Protein AF-A0A640QLU3-F1 (afdb_monomer)

Nearest PDB structures (foldseek):
  5j0j-assembly1_A  TM=8.028E-01  e=2.874E+00  synthetic construct
  8szz-assembly1_y  TM=8.522E-01  e=9.698E+00  synthetic construct

Solvent-accessible surface area (backbone atoms only — not comparable to full-atom values): 3509 Å² total; per-residue (Å²): 145,80,73,64,75,64,57,53,55,55,50,52,53,53,50,48,54,50,47,36,51,49,38,50,48,50,25,52,52,29,39,54,51,12,61,76,66,70,32,69,68,39,40,50,51,19,54,52,41,46,52,52,27,52,49,56,48,50,54,53,51,65,76,72,107

Foldseek 3Di:
DDDVVVVVVVVLLVVLVVLLVVLLVQLVVLVVVCVVVVPPVSPVVSVVSVVVSVVSVVVSVVVVD

Secondary structure (DSSP, 8-state):
--SHHHHHHHHHHHHHHHHHHHHHHHHHHHHHHHHHTT-HHHHHHHHHHHHHHHHHHHHHHHHH-

Radius of gyration: 15.88 Å; Cα contacts (8 Å, |Δi|>4): 39; chains: 1; bounding box: 32×14×51 Å

Structure (mmCIF, N/CA/C/O backbone):
data_AF-A0A640QLU3-F1
#
_entry.id   AF-A0A640QLU3-F1
#
loop_
_atom_site.group_PDB
_atom_site.id
_atom_site.type_symbol
_atom_site.label_atom_id
_atom_site.label_alt_id
_atom_site.label_comp_id
_atom_site.label_asym_id
_atom_site.label_entity_id
_atom_site.label_seq_id
_atom_site.pdbx_PDB_ins_code
_atom_site.Cartn_x
_atom_site.Cartn_y
_atom_site.Cartn_z
_atom_site.occupancy
_atom_site.B_iso_or_equiv
_atom_site.auth_seq_id
_atom_site.auth_comp_id
_atom_site.auth_asym_id
_atom_site.auth_atom_id
_atom_site.pdbx_PDB_model_num
ATOM 1 N N . MET A 1 1 ? -16.281 -8.753 34.387 1.00 44.97 1 MET A N 1
ATOM 2 C CA . MET A 1 1 ? -16.101 -9.242 32.990 1.00 44.97 1 MET A CA 1
ATOM 3 C C . MET A 1 1 ? -15.815 -8.068 32.041 1.00 44.97 1 MET A C 1
ATOM 5 O O . MET A 1 1 ? -16.209 -8.046 30.882 1.00 44.97 1 MET A O 1
ATOM 9 N N . GLU A 1 2 ? -15.078 -7.108 32.593 1.00 51.19 2 GLU A N 1
ATOM 10 C CA . GLU A 1 2 ? -14.568 -5.829 32.093 1.00 51.19 2 GLU A CA 1
ATOM 11 C C . GLU A 1 2 ? -13.051 -6.021 31.870 1.00 51.19 2 GLU A C 1
ATOM 13 O O . GLU A 1 2 ? -12.554 -7.023 32.388 1.00 51.19 2 GLU A O 1
ATOM 18 N N . PRO A 1 3 ? -12.218 -5.161 31.249 1.00 53.38 3 PRO A N 1
ATOM 19 C CA . PRO A 1 3 ? -12.350 -4.026 30.328 1.00 53.38 3 PRO A CA 1
ATOM 20 C C . PRO A 1 3 ? -11.566 -4.248 28.993 1.00 53.38 3 PRO A C 1
ATOM 22 O O . 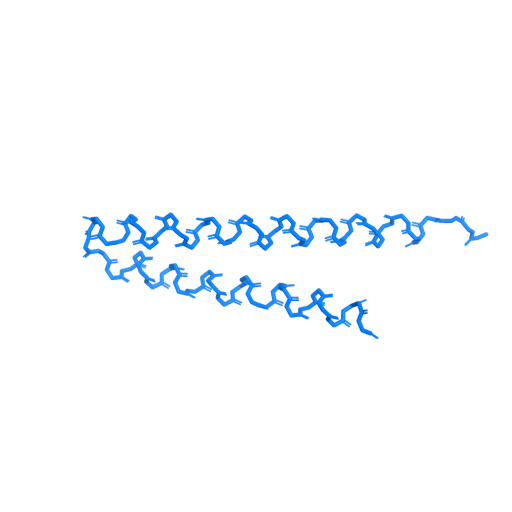PRO A 1 3 ? -11.375 -3.319 28.206 1.00 53.38 3 PRO A O 1
ATOM 25 N N . THR A 1 4 ? -11.122 -5.481 28.712 1.00 55.59 4 THR A N 1
ATOM 26 C CA . THR A 1 4 ? -10.148 -5.840 27.653 1.00 55.59 4 THR A CA 1
ATOM 27 C C . THR A 1 4 ? -10.665 -5.674 26.218 1.00 55.59 4 THR A C 1
ATOM 29 O O . THR A 1 4 ? -9.927 -5.290 25.316 1.00 55.59 4 THR A O 1
ATOM 32 N N . ARG A 1 5 ? -11.972 -5.853 25.988 1.00 54.97 5 ARG A N 1
ATOM 33 C CA . ARG A 1 5 ? -12.565 -5.772 24.638 1.00 54.97 5 ARG A CA 1
ATOM 34 C C . ARG A 1 5 ? -12.451 -4.370 24.013 1.00 54.97 5 ARG A C 1
ATOM 36 O O . ARG A 1 5 ? -12.413 -4.241 22.795 1.00 54.97 5 ARG A O 1
ATOM 43 N N . LYS A 1 6 ? -12.373 -3.309 24.829 1.00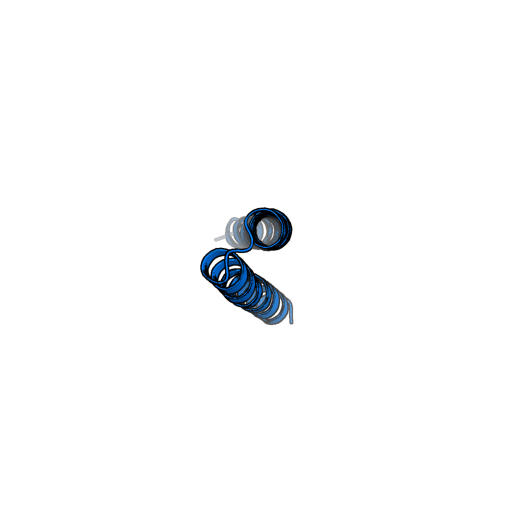 53.56 6 LYS A N 1
ATOM 44 C CA . LYS A 1 6 ? -12.218 -1.924 24.340 1.00 53.56 6 LYS A CA 1
ATOM 45 C C . LYS A 1 6 ? -10.776 -1.593 23.933 1.00 53.56 6 LYS A C 1
ATOM 47 O O . LYS A 1 6 ? -10.585 -0.771 23.038 1.00 53.56 6 LYS A O 1
ATOM 52 N N . SER A 1 7 ? -9.769 -2.209 24.560 1.00 56.84 7 SER A N 1
ATOM 53 C CA . SER A 1 7 ? -8.359 -1.992 24.200 1.00 56.84 7 SER A CA 1
ATOM 54 C C . SER A 1 7 ? -7.982 -2.670 22.884 1.00 56.84 7 SER A C 1
ATOM 56 O O . SER A 1 7 ? -7.225 -2.091 22.104 1.00 56.84 7 SER A O 1
ATOM 58 N N . ASP A 1 8 ? -8.562 -3.837 22.597 1.00 59.12 8 ASP A N 1
ATOM 59 C CA . ASP A 1 8 ? -8.279 -4.584 21.366 1.00 59.12 8 ASP A CA 1
ATOM 60 C C . ASP A 1 8 ? -8.834 -3.878 20.123 1.00 59.12 8 ASP A C 1
ATOM 62 O O . ASP A 1 8 ? -8.157 -3.797 19.101 1.00 59.12 8 ASP A O 1
ATOM 66 N N . LEU A 1 9 ? -10.011 -3.252 20.233 1.00 60.75 9 LEU A N 1
ATOM 67 C CA . LEU A 1 9 ? -10.605 -2.461 19.148 1.00 60.75 9 LEU A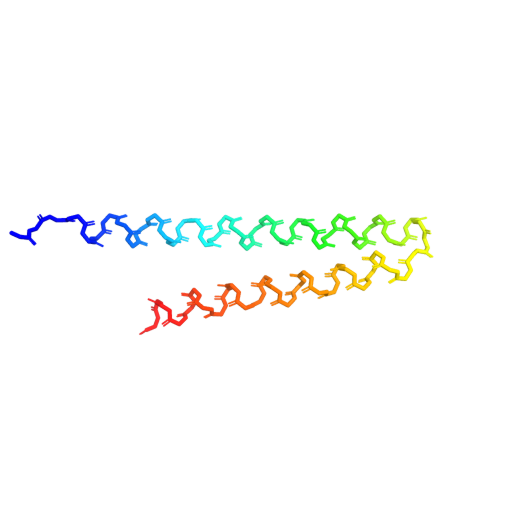 CA 1
ATOM 68 C C . LEU A 1 9 ? -9.775 -1.214 18.802 1.00 60.75 9 LEU A C 1
ATOM 70 O O . LEU A 1 9 ? -9.635 -0.868 17.630 1.00 60.75 9 LEU A O 1
ATOM 74 N N . LYS A 1 10 ? -9.166 -0.558 19.802 1.00 62.69 10 LYS A N 1
ATOM 75 C CA . LYS A 1 10 ? -8.238 0.561 19.557 1.00 62.69 10 LYS A CA 1
ATOM 76 C C . LYS A 1 1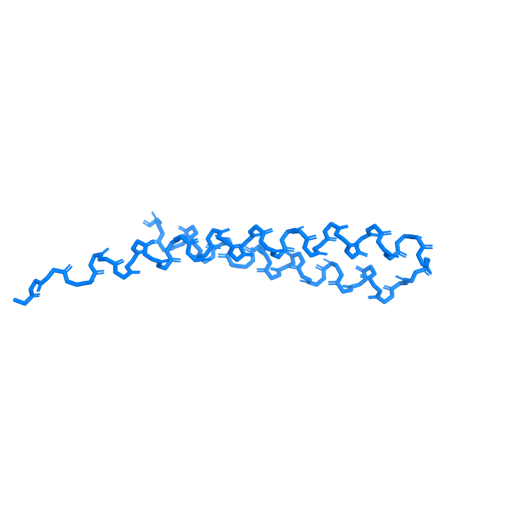0 ? -6.979 0.098 18.822 1.00 62.69 10 LYS A C 1
ATOM 78 O O . LYS A 1 10 ? -6.546 0.774 17.896 1.00 62.69 10 LYS A O 1
ATOM 83 N N . LYS A 1 11 ? -6.417 -1.054 19.205 1.00 65.12 11 LYS A N 1
ATOM 84 C CA . LYS A 1 11 ? -5.257 -1.654 18.526 1.00 65.12 11 LYS A CA 1
ATOM 85 C C . LYS A 1 11 ? -5.580 -2.058 17.092 1.00 65.12 11 LYS A C 1
ATOM 87 O O . LYS A 1 11 ? -4.809 -1.723 16.201 1.00 65.12 11 LYS A O 1
ATOM 92 N N . ALA A 1 12 ? -6.719 -2.712 16.870 1.00 67.50 12 ALA A N 1
ATOM 93 C CA . ALA A 1 12 ? -7.173 -3.103 15.538 1.00 67.50 12 ALA A CA 1
ATOM 94 C C . ALA A 1 12 ? -7.320 -1.884 14.613 1.00 67.50 12 ALA A C 1
ATOM 96 O O . ALA A 1 12 ? -6.847 -1.916 13.482 1.00 67.50 12 ALA A O 1
ATOM 97 N N . ARG A 1 13 ? -7.871 -0.772 15.120 1.00 66.50 13 ARG A N 1
ATOM 98 C CA . ARG A 1 13 ? -7.990 0.482 14.361 1.00 66.50 13 ARG A CA 1
ATOM 99 C C . ARG A 1 13 ? -6.633 1.086 14.001 1.00 66.50 13 ARG A C 1
ATOM 101 O O . ARG A 1 13 ? -6.435 1.494 12.862 1.00 66.50 13 ARG A O 1
ATOM 108 N N . THR A 1 14 ? -5.697 1.145 14.949 1.00 69.69 14 THR A N 1
ATOM 109 C CA . THR A 1 14 ? -4.352 1.675 14.679 1.00 69.69 14 THR A CA 1
ATOM 110 C C . THR A 1 14 ? -3.589 0.790 13.695 1.00 69.69 14 THR A C 1
ATOM 112 O O . THR A 1 14 ? -2.968 1.315 12.779 1.00 69.69 14 THR A O 1
ATOM 115 N N . LEU A 1 15 ? -3.668 -0.536 13.843 1.00 74.44 15 LEU A N 1
ATOM 116 C CA . LEU A 1 15 ? -3.045 -1.488 12.918 1.00 74.44 15 LEU A CA 1
ATOM 117 C C . LEU A 1 15 ? -3.626 -1.370 11.511 1.00 74.44 15 LEU A C 1
ATOM 119 O O . LEU A 1 15 ? -2.874 -1.380 10.550 1.00 74.44 15 LEU A O 1
ATOM 123 N N . GLN A 1 16 ? -4.937 -1.185 11.388 1.00 76.94 16 GLN A N 1
ATOM 124 C CA . GLN A 1 16 ? -5.586 -1.007 10.095 1.00 76.94 16 GLN A CA 1
ATOM 125 C C . GLN A 1 16 ? -5.160 0.287 9.396 1.00 76.94 16 GLN A C 1
ATOM 127 O O . GLN A 1 16 ? -4.883 0.270 8.202 1.00 76.94 16 GLN A O 1
ATOM 132 N N . ILE A 1 17 ? -5.064 1.399 10.132 1.00 74.62 17 ILE A N 1
ATOM 133 C CA . ILE A 1 17 ? -4.553 2.662 9.577 1.00 74.62 17 ILE A CA 1
ATOM 134 C C . ILE A 1 17 ? -3.091 2.499 9.144 1.00 74.62 17 ILE A C 1
ATOM 136 O O . ILE A 1 17 ? -2.723 2.955 8.067 1.00 74.62 17 ILE A O 1
ATOM 140 N N . LEU A 1 18 ? -2.268 1.829 9.957 1.00 79.00 18 LEU A N 1
ATOM 141 C CA . LEU A 1 18 ? -0.876 1.545 9.607 1.00 79.00 18 LEU A CA 1
ATOM 142 C C . LEU A 1 18 ? -0.762 0.648 8.369 1.00 79.00 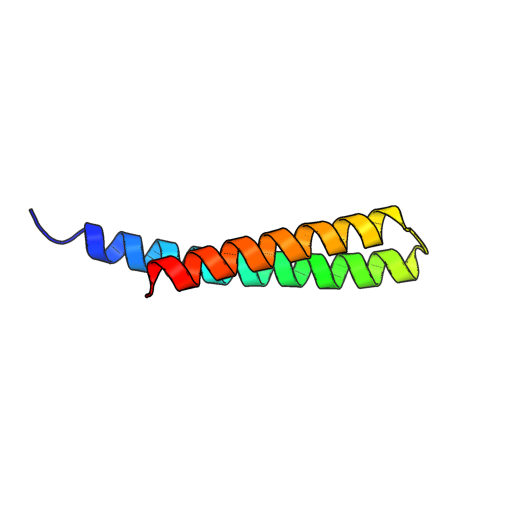18 LEU A C 1
ATOM 144 O O . LEU A 1 18 ? 0.083 0.925 7.527 1.00 79.00 18 LEU A O 1
ATOM 148 N N . ASN A 1 19 ? -1.624 -0.364 8.233 1.00 81.06 19 ASN A N 1
ATOM 149 C CA . ASN A 1 19 ? -1.655 -1.243 7.063 1.00 81.06 19 ASN A CA 1
ATOM 150 C C . ASN A 1 19 ? -1.983 -0.451 5.796 1.00 81.06 19 ASN A C 1
ATOM 152 O O . ASN A 1 19 ? -1.226 -0.489 4.843 1.00 81.06 19 ASN A O 1
ATOM 156 N N . VAL A 1 20 ? -3.038 0.369 5.833 1.00 80.00 20 VAL A N 1
ATOM 157 C CA . VAL A 1 20 ? -3.439 1.225 4.703 1.00 80.00 20 VAL A CA 1
ATOM 158 C C . VAL A 1 20 ? -2.320 2.190 4.295 1.00 80.00 20 VAL A C 1
ATOM 160 O O . VAL A 1 20 ? -2.114 2.420 3.106 1.00 80.00 20 VAL A O 1
ATOM 163 N N . ILE A 1 21 ? -1.586 2.759 5.259 1.00 82.94 21 ILE A N 1
ATOM 164 C CA . ILE A 1 21 ? -0.432 3.625 4.967 1.00 82.94 21 ILE A CA 1
ATOM 165 C C . ILE A 1 21 ? 0.701 2.819 4.325 1.00 82.94 21 ILE A C 1
ATOM 167 O O . ILE A 1 21 ? 1.305 3.297 3.367 1.00 82.94 21 ILE A O 1
ATOM 171 N N . TYR A 1 22 ? 0.999 1.630 4.852 1.00 82.31 22 TYR A N 1
ATOM 172 C CA . TYR A 1 22 ? 2.051 0.764 4.324 1.00 82.31 22 TYR A CA 1
ATOM 173 C C . TYR A 1 22 ? 1.748 0.338 2.885 1.00 82.31 22 TYR A C 1
ATOM 175 O O . TYR A 1 22 ? 2.559 0.593 1.996 1.00 82.31 22 TYR A O 1
ATOM 183 N N . ASP A 1 23 ? 0.541 -0.171 2.646 1.00 84.12 23 ASP A N 1
ATOM 184 C CA . ASP A 1 23 ? 0.091 -0.593 1.323 1.00 84.12 23 ASP A CA 1
ATOM 185 C C . ASP A 1 23 ? 0.102 0.601 0.336 1.00 84.12 23 ASP A C 1
ATOM 187 O O . ASP A 1 23 ? 0.529 0.478 -0.811 1.00 84.12 23 ASP A O 1
ATOM 191 N N . ALA A 1 24 ? -0.281 1.811 0.775 1.00 82.94 24 ALA A N 1
ATOM 192 C CA . ALA A 1 24 ? -0.209 3.014 -0.063 1.00 82.94 24 ALA A CA 1
ATOM 193 C C . ALA A 1 24 ? 1.235 3.398 -0.439 1.00 82.94 24 ALA A C 1
ATOM 195 O O . ALA A 1 24 ? 1.484 3.861 -1.556 1.00 82.94 24 ALA A O 1
ATOM 196 N N . ILE A 1 25 ? 2.193 3.209 0.473 1.00 89.25 25 ILE A N 1
ATOM 197 C CA . ILE A 1 25 ? 3.618 3.415 0.185 1.00 89.25 25 ILE A CA 1
ATOM 198 C C . ILE A 1 25 ? 4.100 2.380 -0.835 1.00 89.25 25 ILE A C 1
ATOM 200 O O . ILE A 1 25 ? 4.793 2.760 -1.781 1.00 89.25 25 ILE A O 1
ATOM 204 N N . GLU A 1 26 ? 3.716 1.109 -0.695 1.00 87.19 26 GLU A N 1
ATOM 205 C CA . GLU A 1 26 ? 4.066 0.059 -1.661 1.00 87.19 26 GLU A CA 1
ATOM 206 C C . GLU A 1 26 ? 3.555 0.377 -3.065 1.00 87.19 26 GLU A C 1
ATOM 208 O O . GLU A 1 26 ? 4.323 0.297 -4.027 1.00 87.19 26 GLU A O 1
ATOM 213 N N . VAL A 1 27 ? 2.306 0.836 -3.181 1.00 84.25 27 VAL A N 1
ATOM 214 C CA . VAL A 1 27 ? 1.719 1.2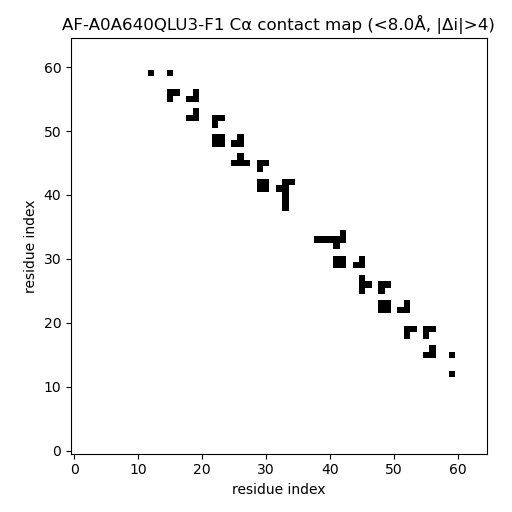73 -4.455 1.00 84.25 27 VAL A CA 1
ATOM 215 C C . VAL A 1 27 ? 2.555 2.380 -5.097 1.00 84.25 27 VAL A C 1
ATOM 217 O O . VAL A 1 27 ? 2.899 2.287 -6.276 1.00 84.25 27 VAL A O 1
ATOM 220 N N . ILE A 1 28 ? 2.919 3.420 -4.337 1.00 88.50 28 ILE A N 1
ATOM 221 C CA . ILE A 1 28 ? 3.722 4.543 -4.848 1.00 88.50 28 ILE A CA 1
ATOM 222 C C . ILE A 1 28 ? 5.099 4.056 -5.307 1.00 88.50 28 ILE A C 1
ATOM 224 O O . ILE A 1 28 ? 5.546 4.399 -6.405 1.00 88.50 28 ILE A O 1
ATOM 228 N N . VAL A 1 29 ? 5.769 3.247 -4.484 1.00 90.25 29 VAL A N 1
ATOM 229 C CA . VAL A 1 29 ? 7.111 2.733 -4.782 1.00 90.25 29 VAL A CA 1
ATOM 230 C C . VAL A 1 29 ? 7.087 1.840 -6.019 1.00 90.25 29 VAL A C 1
ATOM 232 O O . VAL A 1 29 ? 7.937 2.008 -6.895 1.00 90.25 29 VAL A O 1
ATOM 235 N N . ALA A 1 30 ? 6.111 0.942 -6.148 1.00 86.69 30 ALA A N 1
ATOM 236 C CA . ALA A 1 30 ? 6.014 0.058 -7.303 1.00 86.69 30 ALA A CA 1
ATOM 237 C C . ALA A 1 30 ? 5.562 0.756 -8.582 1.00 86.69 30 ALA A C 1
ATOM 239 O O . ALA A 1 30 ? 6.038 0.388 -9.654 1.00 86.69 30 ALA A O 1
ATOM 240 N N . LEU A 1 31 ? 4.725 1.793 -8.501 1.00 87.56 31 LEU A N 1
ATOM 241 C CA . LEU A 1 31 ? 4.429 2.646 -9.654 1.00 87.56 31 LEU A CA 1
ATOM 242 C C . LEU A 1 31 ? 5.693 3.345 -10.155 1.00 87.56 31 LEU A C 1
ATOM 244 O O . LEU A 1 31 ? 6.008 3.263 -11.341 1.00 87.56 31 LEU A O 1
ATOM 248 N N . ILE A 1 32 ? 6.448 3.986 -9.259 1.00 91.31 32 ILE A N 1
ATOM 249 C CA . ILE A 1 32 ? 7.689 4.685 -9.623 1.00 91.31 32 ILE A CA 1
ATOM 250 C C . ILE A 1 32 ? 8.710 3.691 -10.190 1.00 91.31 32 ILE A C 1
ATOM 252 O O . ILE A 1 32 ? 9.248 3.912 -11.275 1.00 91.31 32 ILE A O 1
ATOM 256 N N . ALA A 1 33 ? 8.941 2.570 -9.504 1.00 90.44 33 ALA A N 1
ATOM 257 C CA . ALA A 1 33 ? 9.863 1.534 -9.958 1.00 90.44 33 ALA A CA 1
ATOM 258 C C . ALA A 1 33 ? 9.404 0.886 -11.275 1.00 90.44 33 ALA A C 1
ATOM 260 O O . ALA A 1 33 ? 10.231 0.619 -12.142 1.00 90.44 33 ALA A O 1
ATOM 261 N N . GLY A 1 34 ? 8.099 0.683 -11.460 1.00 89.00 34 GLY A N 1
ATOM 262 C CA . GLY A 1 34 ? 7.508 0.115 -12.669 1.00 89.00 34 GLY A CA 1
ATOM 263 C C . GLY A 1 34 ? 7.651 1.029 -13.878 1.00 89.00 34 GLY A C 1
ATOM 264 O O . GLY A 1 34 ? 7.994 0.552 -14.957 1.00 89.00 34 GLY A O 1
ATOM 265 N N . ILE A 1 35 ? 7.471 2.340 -13.688 1.00 89.81 35 ILE A N 1
ATOM 266 C CA . ILE A 1 35 ? 7.709 3.352 -14.724 1.00 89.81 35 ILE A CA 1
ATOM 267 C C . ILE A 1 35 ? 9.199 3.405 -15.081 1.00 89.81 35 ILE A C 1
ATOM 269 O O . ILE A 1 35 ? 9.541 3.356 -16.260 1.00 89.81 35 ILE A O 1
ATOM 273 N N . ILE A 1 36 ? 10.091 3.448 -14.083 1.00 93.50 36 ILE A N 1
ATOM 274 C CA . ILE A 1 36 ? 11.547 3.486 -14.307 1.00 93.50 36 ILE A CA 1
ATOM 275 C C . ILE A 1 36 ? 12.028 2.222 -15.032 1.00 93.50 36 ILE A C 1
ATOM 277 O O . ILE A 1 36 ? 12.836 2.306 -15.954 1.00 93.50 36 ILE A O 1
ATOM 281 N N . ALA A 1 37 ? 11.526 1.052 -14.636 1.00 92.25 37 ALA A N 1
ATOM 282 C CA . ALA A 1 37 ? 11.886 -0.231 -15.233 1.00 92.25 37 ALA A CA 1
ATOM 283 C C . ALA A 1 37 ? 11.118 -0.542 -16.531 1.00 92.25 37 ALA A C 1
ATOM 285 O O . ALA A 1 37 ? 11.366 -1.583 -17.139 1.00 92.25 37 ALA A O 1
ATOM 286 N N . ASN A 1 38 ? 10.173 0.317 -16.939 1.00 90.81 38 ASN A N 1
ATOM 287 C CA . ASN A 1 38 ? 9.232 0.090 -18.039 1.00 90.81 38 ASN A CA 1
ATOM 288 C C . ASN A 1 38 ? 8.561 -1.302 -17.975 1.00 90.81 38 ASN A C 1
ATOM 290 O O . ASN A 1 38 ? 8.423 -2.002 -18.981 1.00 90.81 38 ASN A O 1
ATOM 294 N N . SER A 1 39 ? 8.192 -1.728 -16.763 1.00 89.50 39 SER A N 1
ATOM 295 C CA . SER A 1 39 ? 7.695 -3.075 -16.474 1.00 89.50 39 SER A CA 1
ATOM 296 C C . SER A 1 39 ? 6.192 -3.061 -16.227 1.00 89.50 39 SER A C 1
ATOM 298 O O . SER A 1 39 ? 5.711 -2.625 -15.179 1.00 89.50 39 SER A O 1
ATOM 300 N N . SER A 1 40 ? 5.443 -3.610 -17.181 1.00 89.00 40 SER A N 1
ATOM 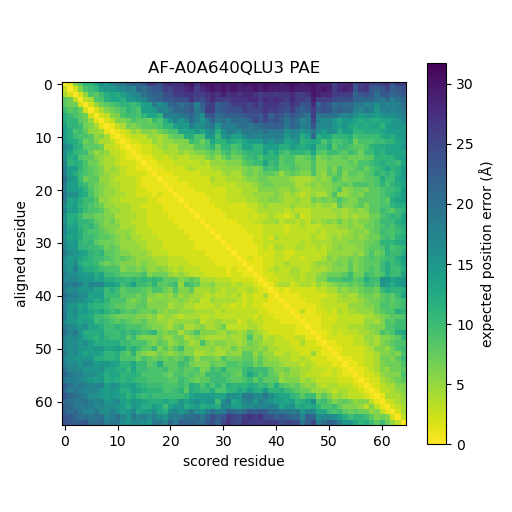301 C CA . SER A 1 40 ? 3.994 -3.802 -17.073 1.00 89.00 40 SER A CA 1
ATOM 302 C C . SER A 1 40 ? 3.600 -4.718 -15.909 1.00 89.00 40 SER A C 1
ATOM 304 O O . SER A 1 40 ? 2.542 -4.521 -15.319 1.00 89.00 40 SER A O 1
ATOM 306 N N . ALA A 1 41 ? 4.461 -5.668 -1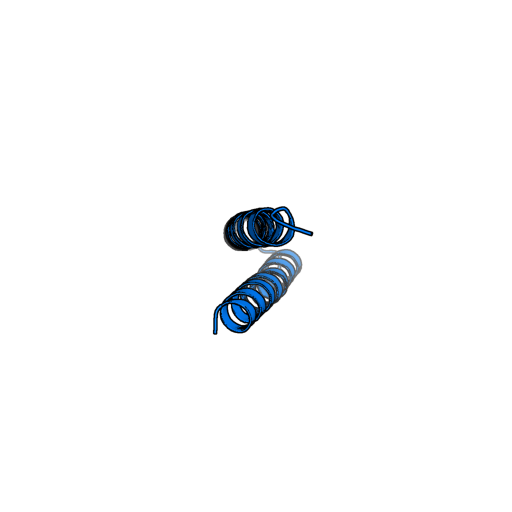5.527 1.00 90.12 41 ALA A N 1
ATOM 307 C CA . ALA A 1 41 ? 4.233 -6.540 -14.376 1.00 90.12 41 ALA A CA 1
ATOM 308 C C . ALA A 1 41 ? 4.274 -5.770 -13.045 1.00 90.12 41 ALA A C 1
ATOM 310 O O . ALA A 1 41 ? 3.415 -5.984 -12.195 1.00 90.12 41 ALA A O 1
ATOM 311 N N . LEU A 1 42 ? 5.224 -4.839 -12.879 1.00 84.38 42 LEU A N 1
ATOM 312 C CA . LEU A 1 42 ? 5.314 -4.016 -11.665 1.00 84.38 42 LEU A CA 1
ATOM 313 C C . LEU A 1 42 ? 4.143 -3.033 -11.557 1.00 84.38 42 LEU A C 1
ATOM 315 O O . LEU A 1 42 ? 3.612 -2.819 -10.473 1.00 84.38 42 LEU A O 1
ATOM 319 N N . ILE A 1 43 ? 3.723 -2.460 -12.688 1.00 85.44 43 ILE A N 1
ATOM 320 C CA . ILE A 1 43 ? 2.550 -1.580 -12.734 1.00 85.44 43 ILE A CA 1
ATOM 321 C C . ILE A 1 43 ? 1.276 -2.371 -12.401 1.00 85.44 43 ILE A C 1
ATOM 323 O O . ILE A 1 43 ? 0.441 -1.887 -11.643 1.00 85.44 43 ILE A O 1
ATOM 327 N N . GLY A 1 44 ? 1.139 -3.599 -12.916 1.00 86.94 44 GLY A N 1
ATOM 328 C CA . GLY A 1 44 ? 0.034 -4.497 -12.568 1.00 86.94 44 GLY A CA 1
ATOM 329 C C . GLY A 1 44 ? 0.008 -4.860 -11.082 1.00 86.94 44 GLY A C 1
ATOM 330 O O . GLY A 1 44 ? -1.052 -4.809 -10.468 1.00 86.94 44 GLY A O 1
ATOM 331 N N . TRP A 1 45 ? 1.172 -5.137 -10.490 1.00 87.44 45 TRP A N 1
ATOM 332 C CA . TRP A 1 45 ? 1.311 -5.378 -9.051 1.00 87.44 45 TRP A CA 1
ATOM 333 C C . TRP A 1 45 ? 0.915 -4.150 -8.215 1.00 87.44 45 TRP A C 1
ATOM 335 O O . TRP A 1 45 ? 0.145 -4.273 -7.269 1.00 87.44 45 TRP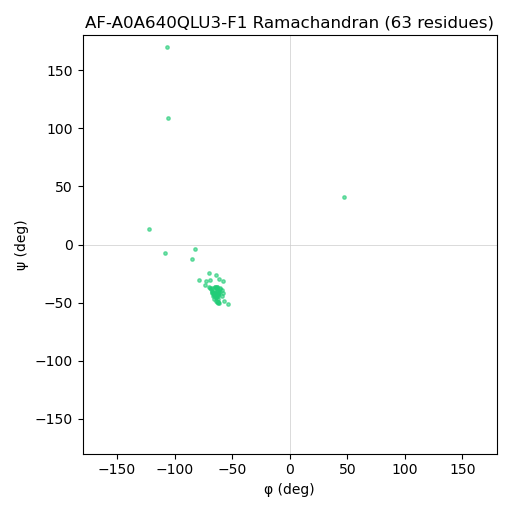 A O 1
ATOM 345 N N . ALA A 1 46 ? 1.338 -2.943 -8.612 1.00 85.19 46 ALA A N 1
ATOM 346 C CA . ALA A 1 46 ? 0.948 -1.703 -7.932 1.00 85.19 46 ALA A CA 1
ATOM 347 C C . ALA A 1 46 ? -0.569 -1.439 -7.997 1.00 85.19 46 ALA A C 1
ATOM 349 O O . ALA A 1 46 ? -1.171 -0.936 -7.045 1.00 85.19 46 ALA A O 1
ATOM 350 N N . LEU A 1 47 ? -1.207 -1.772 -9.122 1.00 85.19 47 LEU A N 1
ATOM 351 C CA . LEU A 1 47 ? -2.658 -1.655 -9.267 1.00 85.19 47 LEU A CA 1
ATOM 352 C C . LEU A 1 47 ? -3.402 -2.650 -8.369 1.00 85.19 47 LEU A C 1
ATOM 354 O O . LEU A 1 47 ? -4.391 -2.267 -7.746 1.00 85.19 47 LEU A O 1
ATOM 358 N N . ASP A 1 48 ? -2.915 -3.886 -8.270 1.00 85.75 48 ASP A N 1
ATOM 359 C CA . ASP A 1 48 ? -3.487 -4.923 -7.404 1.00 85.75 48 ASP A CA 1
ATOM 360 C C . ASP A 1 48 ? -3.401 -4.534 -5.917 1.00 85.75 48 ASP A C 1
ATOM 362 O O . ASP A 1 48 ? -4.431 -4.461 -5.241 1.00 85.75 48 ASP A O 1
ATOM 366 N N . SER A 1 49 ? -2.222 -4.105 -5.443 1.00 83.75 49 SER A N 1
ATOM 367 C CA . SER A 1 49 ? -2.054 -3.593 -4.072 1.00 83.75 49 SER A CA 1
ATOM 368 C C . SER A 1 49 ? -2.960 -2.393 -3.772 1.00 83.75 49 SER A C 1
ATOM 370 O O . SER A 1 49 ? -3.436 -2.245 -2.650 1.00 83.75 49 SER A O 1
ATOM 372 N N . THR A 1 50 ? -3.288 -1.552 -4.761 1.00 80.38 50 THR A N 1
ATOM 373 C CA . THR A 1 50 ? -4.236 -0.437 -4.557 1.00 80.38 50 THR A CA 1
ATOM 374 C C . THR A 1 50 ? -5.635 -0.938 -4.181 1.00 80.38 50 THR A C 1
ATOM 376 O O . THR A 1 50 ? -6.321 -0.316 -3.365 1.00 80.38 50 THR A O 1
ATOM 379 N N . ILE A 1 51 ? -6.081 -2.063 -4.746 1.00 82.44 51 ILE A N 1
ATOM 380 C CA . ILE A 1 51 ? -7.380 -2.656 -4.401 1.00 82.44 51 ILE A CA 1
ATOM 381 C C . ILE A 1 51 ? -7.350 -3.237 -2.984 1.00 82.44 51 ILE A C 1
ATOM 383 O O . ILE A 1 51 ? -8.334 -3.090 -2.249 1.00 82.44 51 ILE A O 1
ATOM 387 N N . GLU A 1 52 ? -6.226 -3.816 -2.562 1.00 76.62 52 GLU A N 1
ATOM 388 C CA . GLU A 1 52 ? -6.036 -4.284 -1.185 1.00 76.62 52 GLU A CA 1
ATOM 389 C C . GLU A 1 52 ? -6.120 -3.128 -0.172 1.00 76.62 52 GLU A C 1
ATOM 391 O O . GLU A 1 52 ? -6.888 -3.228 0.793 1.00 76.62 52 GLU A O 1
ATOM 396 N N . VAL A 1 53 ? -5.472 -1.985 -0.455 1.00 76.00 53 VAL A N 1
ATOM 397 C CA . VAL A 1 53 ? -5.582 -0.743 0.345 1.00 76.00 53 VAL A CA 1
ATOM 398 C C . VAL A 1 53 ? -7.047 -0.334 0.511 1.00 76.00 53 VAL A C 1
ATOM 400 O O . VAL A 1 53 ? -7.519 -0.065 1.621 1.00 76.00 53 VAL A O 1
ATOM 403 N N . VAL A 1 54 ? -7.786 -0.262 -0.602 1.00 74.00 54 VAL A N 1
ATOM 404 C CA . VAL A 1 54 ? -9.178 0.215 -0.622 1.00 74.00 54 VAL A CA 1
ATOM 405 C C . VAL A 1 54 ? -10.097 -0.760 0.113 1.00 74.00 54 VAL A C 1
ATOM 407 O O . VAL A 1 54 ? -10.996 -0.322 0.837 1.00 74.00 54 VAL A O 1
ATOM 410 N N . SER A 1 55 ? -9.860 -2.067 -0.005 1.00 74.75 55 SER A N 1
ATOM 411 C CA . SER A 1 55 ? -10.592 -3.099 0.735 1.00 74.75 55 SER A CA 1
ATOM 412 C C . SER A 1 55 ? -10.354 -2.982 2.245 1.00 74.75 55 SER A C 1
ATOM 414 O O . SER A 1 55 ? -11.314 -2.902 3.023 1.00 74.75 55 SER A O 1
ATOM 416 N N . ALA A 1 56 ? -9.091 -2.862 2.665 1.00 71.12 56 ALA A N 1
ATOM 417 C CA . ALA A 1 56 ? -8.711 -2.687 4.065 1.00 71.12 56 ALA A CA 1
ATOM 418 C C . ALA A 1 56 ? -9.283 -1.389 4.662 1.00 71.12 56 ALA A C 1
ATOM 420 O O . ALA A 1 56 ? -9.804 -1.399 5.784 1.00 71.12 56 ALA A O 1
ATOM 421 N N . ALA A 1 57 ? -9.263 -0.290 3.901 1.00 69.31 57 ALA A N 1
ATOM 422 C CA . ALA A 1 57 ? -9.864 0.985 4.288 1.00 69.31 57 ALA A CA 1
ATOM 423 C C . ALA A 1 57 ? -11.398 0.896 4.399 1.00 69.31 57 ALA A C 1
ATOM 425 O O . ALA A 1 57 ? -11.980 1.371 5.378 1.00 69.31 57 ALA A O 1
ATOM 426 N N . THR A 1 58 ? -12.055 0.233 3.442 1.00 68.31 58 THR A N 1
ATOM 427 C CA . THR A 1 58 ? -13.516 0.044 3.428 1.00 68.31 58 THR A CA 1
ATOM 428 C C . THR A 1 58 ? -13.981 -0.798 4.613 1.00 68.31 58 THR A C 1
ATOM 430 O O . THR A 1 58 ? -14.951 -0.437 5.285 1.00 68.31 58 THR A O 1
ATOM 433 N N . LEU A 1 59 ? -13.271 -1.886 4.929 1.00 65.62 59 LEU A N 1
ATOM 434 C CA . LEU A 1 59 ? -13.560 -2.711 6.103 1.00 65.62 59 LEU A CA 1
ATOM 435 C C . LEU A 1 59 ? -13.428 -1.893 7.398 1.00 65.62 59 LEU A C 1
ATOM 437 O O . LEU A 1 59 ? -14.233 -2.043 8.317 1.00 65.62 59 LEU A O 1
ATOM 441 N N . GLY A 1 60 ? -12.453 -0.981 7.448 1.00 63.44 60 GLY A N 1
ATOM 442 C CA . GLY A 1 60 ? -12.241 -0.078 8.575 1.00 63.44 60 GLY A CA 1
ATOM 443 C C . GLY A 1 60 ? -13.360 0.932 8.745 1.00 63.44 60 GLY A C 1
ATOM 444 O O . GLY A 1 60 ? -13.821 1.141 9.863 1.00 63.44 60 GLY A O 1
ATOM 445 N N . TRP A 1 61 ? -13.866 1.511 7.661 1.00 61.75 61 TRP A N 1
ATOM 446 C CA . TRP A 1 61 ? -15.056 2.360 7.717 1.00 61.75 61 TRP A CA 1
ATOM 447 C C . TRP A 1 61 ? -16.300 1.589 8.166 1.00 61.75 61 TRP A C 1
ATOM 449 O O . TRP A 1 61 ? -17.060 2.100 8.984 1.00 61.75 61 TRP A O 1
ATOM 459 N N . ARG A 1 62 ? -16.467 0.337 7.725 1.00 57.81 62 ARG A N 1
ATOM 460 C CA . ARG A 1 62 ? -17.620 -0.507 8.086 1.00 57.81 62 ARG A CA 1
ATOM 461 C C . ARG A 1 62 ? -17.637 -0.968 9.546 1.00 57.81 62 ARG A C 1
ATOM 463 O O . ARG A 1 62 ? -18.699 -1.285 10.057 1.00 57.81 62 ARG A O 1
ATOM 470 N N . LEU A 1 63 ? -16.477 -1.027 10.200 1.00 54.75 63 LEU A N 1
ATOM 471 C CA . LEU A 1 63 ? -16.344 -1.313 11.636 1.00 54.75 63 LEU A CA 1
ATOM 472 C C . LEU A 1 63 ? -16.504 -0.062 12.520 1.00 54.75 63 LEU A C 1
ATOM 474 O O . LEU A 1 63 ? -16.617 -0.192 13.738 1.00 54.75 63 LEU A O 1
ATOM 478 N N . HIS A 1 64 ? -16.482 1.135 11.924 1.00 48.97 64 HIS A N 1
ATOM 479 C CA . HIS A 1 64 ? -16.660 2.416 12.616 1.00 48.97 64 HIS A CA 1
ATOM 480 C C . HIS A 1 64 ? -17.999 3.111 12.329 1.00 48.97 64 HIS A C 1
ATOM 482 O O . HIS A 1 64 ? -18.267 4.129 12.970 1.00 48.97 64 HIS A O 1
ATOM 488 N N . GLY A 1 65 ? -18.798 2.596 11.389 1.00 42.91 65 GLY A N 1
ATOM 489 C CA . GLY A 1 65 ? -20.213 2.941 11.209 1.00 42.91 65 GLY A CA 1
ATOM 490 C C . GLY A 1 65 ? -21.103 1.999 12.002 1.00 42.91 65 GLY A C 1
ATOM 491 O O . GLY A 1 65 ? -22.128 2.487 12.521 1.00 42.91 65 GLY A O 1
#

pLDDT: mean 75.26, std 13.69, range [42.91, 93.5]

Mean predicted aligned error: 9.11 Å

Sequence (65 aa):
MEPTRKSDLKKARTLQILNVIYDAIEVIVALIAGIIANSSALIGWALDSTIEVVSAATLGWRLHG